Protein AF-T2JD90-F1 (afdb_monomer_lite)

Foldseek 3Di:
DDDPPPCPPPDDDPPVQVCCQVPVPDDPVDGSLVVLLVVLVVVVVVDDPVVLVVVLVPDDPSVNVSNVVD

Sequence (70 aa):
MIERKVNIRRNPPSTFLKRIEQEGGVPRETDGVKVIKAVFSATKEKLSDAMRKEIEAVLPDDIKEIWKTA

Radius of gyration: 13.18 Å; chains: 1; bounding box: 29×29×31 Å

Secondary structure (DSSP, 8-state):
--------TTSPPPHHHHHHHHHS---TTS-HHHHHHHHHHHHHTTS-HHHHHHHHHHS-HHHHHHHHT-

Organism: NCBI:txid555881

pLDDT: mean 86.08, std 18.66, range [35.91, 98.31]

Structure (mmCIF, N/CA/C/O backbone):
data_AF-T2JD90-F1
#
_entry.id   AF-T2JD90-F1
#
loop_
_atom_site.group_PDB
_atom_site.id
_atom_site.type_symbol
_atom_site.label_atom_id
_atom_site.label_alt_id
_atom_site.label_comp_id
_atom_site.label_asym_id
_atom_site.label_entity_id
_atom_site.label_seq_id
_atom_site.pdbx_PDB_ins_code
_atom_site.Cartn_x
_atom_site.Cartn_y
_atom_site.Cartn_z
_atom_site.occupancy
_atom_site.B_iso_or_equiv
_atom_site.auth_seq_id
_at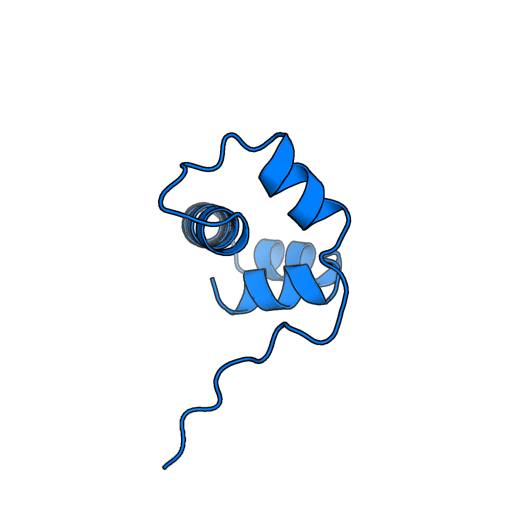om_site.auth_comp_id
_atom_site.auth_asym_id
_atom_site.auth_atom_id
_atom_site.pdbx_PDB_model_num
ATOM 1 N N . MET A 1 1 ? 16.567 -16.262 14.128 1.00 35.97 1 MET A N 1
ATOM 2 C CA . MET A 1 1 ? 15.314 -15.499 13.946 1.00 35.97 1 MET A CA 1
ATOM 3 C C . MET A 1 1 ? 15.268 -15.092 12.480 1.00 35.97 1 MET A C 1
ATOM 5 O O . MET A 1 1 ? 16.134 -14.341 12.063 1.00 35.97 1 MET A O 1
ATOM 9 N N . ILE A 1 2 ? 14.418 -15.721 11.662 1.00 35.91 2 ILE A N 1
ATOM 10 C CA . ILE A 1 2 ? 14.422 -15.531 10.200 1.00 35.91 2 ILE A CA 1
ATOM 11 C C . ILE A 1 2 ? 13.306 -14.545 9.857 1.00 35.91 2 ILE A C 1
ATOM 13 O O . ILE A 1 2 ? 12.134 -14.845 10.083 1.00 35.91 2 ILE A O 1
ATOM 17 N N . GLU A 1 3 ? 13.671 -13.376 9.335 1.00 43.41 3 GLU A N 1
ATOM 18 C CA . GLU A 1 3 ? 12.718 -12.408 8.795 1.00 43.41 3 GLU A CA 1
ATOM 19 C C . GLU A 1 3 ? 11.971 -13.033 7.611 1.00 43.41 3 GLU A C 1
ATOM 21 O O . GLU A 1 3 ? 12.561 -13.402 6.591 1.00 43.41 3 GLU A O 1
ATOM 26 N N . ARG A 1 4 ? 10.650 -13.186 7.747 1.00 42.91 4 ARG A N 1
ATOM 27 C CA . ARG A 1 4 ? 9.793 -13.616 6.642 1.00 42.91 4 ARG A CA 1
ATOM 28 C C . ARG A 1 4 ? 9.729 -12.480 5.624 1.00 42.91 4 ARG A C 1
ATOM 30 O O . ARG A 1 4 ? 8.946 -11.550 5.779 1.00 42.91 4 ARG A O 1
ATOM 37 N N . LYS A 1 5 ? 10.535 -12.570 4.563 1.00 46.91 5 LYS A N 1
ATOM 38 C CA . LYS A 1 5 ? 10.323 -11.777 3.348 1.00 46.91 5 LYS A CA 1
ATOM 39 C C . LYS A 1 5 ? 8.926 -12.106 2.828 1.00 46.91 5 LYS A C 1
ATOM 41 O O . LYS A 1 5 ? 8.671 -13.249 2.450 1.00 46.91 5 LYS A O 1
ATOM 46 N N . VAL A 1 6 ? 8.026 -11.126 2.859 1.00 50.31 6 VAL A N 1
ATOM 47 C CA . VAL A 1 6 ? 6.690 -11.226 2.264 1.00 50.31 6 VAL A CA 1
ATOM 48 C C . VAL A 1 6 ? 6.869 -11.639 0.804 1.00 50.31 6 VAL A C 1
ATOM 50 O O . VAL A 1 6 ? 7.394 -10.887 -0.017 1.00 50.31 6 VAL A O 1
ATOM 53 N N . ASN A 1 7 ? 6.530 -12.889 0.496 1.00 44.22 7 ASN A N 1
ATOM 54 C CA . ASN A 1 7 ? 6.718 -13.461 -0.828 1.00 44.22 7 ASN A CA 1
ATOM 55 C C . ASN A 1 7 ? 5.478 -13.170 -1.676 1.00 44.22 7 ASN A C 1
ATOM 57 O O . ASN A 1 7 ? 4.626 -14.033 -1.865 1.00 44.22 7 ASN A O 1
ATOM 61 N N . ILE A 1 8 ? 5.405 -11.949 -2.205 1.00 53.31 8 ILE A N 1
ATOM 62 C CA . ILE A 1 8 ? 4.319 -11.452 -3.072 1.00 53.31 8 ILE A CA 1
ATOM 63 C C . ILE A 1 8 ? 4.273 -12.153 -4.452 1.00 53.31 8 ILE A C 1
ATOM 65 O O . ILE A 1 8 ? 3.478 -11.801 -5.314 1.00 53.31 8 ILE A O 1
ATOM 69 N N . ARG A 1 9 ? 5.113 -13.173 -4.694 1.00 51.34 9 ARG A N 1
ATOM 70 C CA . ARG A 1 9 ? 5.303 -13.825 -6.004 1.00 51.34 9 ARG A CA 1
ATOM 71 C C . ARG A 1 9 ? 4.341 -14.982 -6.324 1.00 51.34 9 ARG A C 1
ATOM 73 O O . ARG A 1 9 ? 4.678 -15.813 -7.163 1.00 51.34 9 ARG A O 1
ATOM 80 N N . AR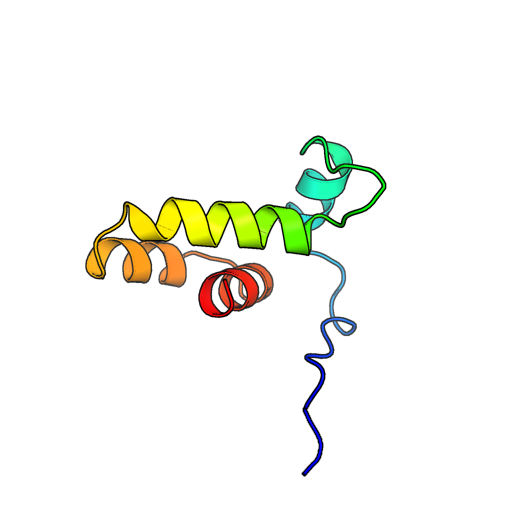G A 1 10 ? 3.178 -15.098 -5.670 1.00 50.31 10 ARG A N 1
ATOM 81 C CA . ARG A 1 10 ? 2.222 -16.197 -5.950 1.00 50.31 10 ARG A CA 1
ATOM 82 C C . ARG A 1 10 ? 0.945 -15.810 -6.691 1.00 50.31 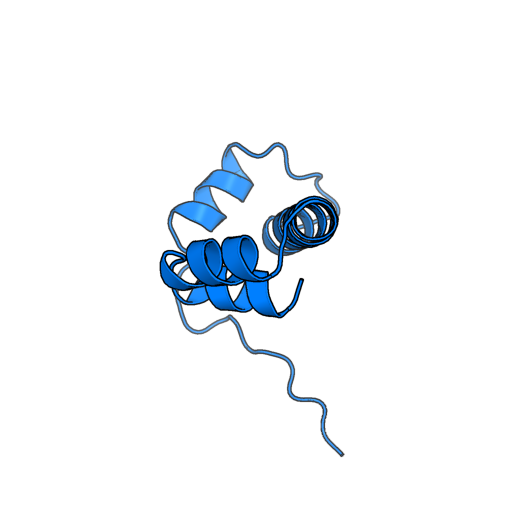10 ARG A C 1
ATOM 84 O O . ARG A 1 10 ? 0.243 -16.720 -7.110 1.00 50.31 10 ARG A O 1
ATOM 91 N N . ASN A 1 11 ? 0.687 -14.526 -6.934 1.00 50.88 11 ASN A N 1
ATOM 92 C CA . ASN A 1 11 ? -0.416 -14.092 -7.793 1.00 50.88 11 ASN A CA 1
ATOM 93 C C . ASN A 1 11 ? 0.088 -13.144 -8.888 1.00 50.88 11 ASN A C 1
ATOM 95 O O . ASN A 1 11 ? 1.004 -12.359 -8.630 1.00 50.88 11 ASN A O 1
ATOM 99 N N . PRO A 1 12 ? -0.479 -13.199 -10.108 1.00 55.94 12 PRO A N 1
ATOM 100 C CA . PRO A 1 12 ? -0.230 -12.163 -11.099 1.00 55.94 12 PRO A CA 1
ATOM 101 C C . PRO A 1 12 ? -0.619 -10.802 -10.498 1.00 55.94 12 PRO A C 1
ATOM 103 O O . PRO A 1 12 ? -1.624 -10.732 -9.786 1.00 55.94 12 PRO A O 1
ATOM 106 N N . PRO A 1 13 ? 0.150 -9.728 -10.766 1.00 62.62 13 PRO A N 1
ATOM 107 C CA . PRO A 1 13 ? -0.174 -8.407 -10.247 1.00 62.62 13 PRO A CA 1
ATOM 108 C C . PRO A 1 13 ? -1.597 -8.049 -10.666 1.00 62.62 13 PRO A C 1
ATOM 110 O O . PRO A 1 13 ? -1.964 -8.249 -11.834 1.00 62.62 13 PRO A O 1
ATOM 113 N N . SER A 1 14 ? -2.400 -7.559 -9.718 1.00 80.50 14 SER A N 1
ATOM 114 C CA . SER A 1 14 ? -3.760 -7.123 -10.017 1.00 80.50 14 SER A CA 1
ATOM 115 C C . SER A 1 14 ? -3.761 -6.105 -11.154 1.00 80.50 14 SER A C 1
ATOM 117 O O . SER A 1 14 ? -2.775 -5.407 -11.415 1.00 80.50 14 SER A O 1
ATOM 119 N N . THR A 1 15 ? -4.900 -5.991 -11.837 1.00 90.00 15 THR A N 1
ATOM 120 C CA . THR A 1 15 ? -5.114 -4.959 -12.861 1.00 90.00 15 THR A CA 1
ATOM 121 C C . THR A 1 15 ? -4.763 -3.564 -12.334 1.00 90.00 15 THR A C 1
ATOM 123 O O . THR A 1 15 ? -4.269 -2.740 -13.096 1.00 90.00 15 THR A O 1
ATOM 126 N N . PHE A 1 16 ? -4.942 -3.324 -11.031 1.00 90.75 16 PHE A N 1
ATOM 127 C CA . PHE A 1 16 ? -4.517 -2.096 -10.371 1.00 90.75 16 PHE A CA 1
ATOM 128 C C . PHE A 1 16 ? -3.000 -1.883 -10.460 1.00 90.75 16 PHE A C 1
ATOM 130 O O . PHE A 1 16 ? -2.568 -0.876 -11.011 1.00 90.75 16 PHE A O 1
ATOM 137 N N . LEU A 1 17 ? -2.186 -2.842 -10.001 1.00 90.56 17 LEU A N 1
ATOM 138 C CA . LEU A 1 17 ? -0.723 -2.728 -10.062 1.00 90.56 17 LEU A CA 1
ATOM 139 C C . LEU A 1 17 ? -0.219 -2.581 -11.498 1.00 90.56 17 LEU A C 1
ATOM 141 O O . LEU A 1 17 ? 0.636 -1.744 -11.760 1.00 90.56 17 LEU A O 1
ATOM 145 N N . LYS A 1 18 ? -0.793 -3.333 -12.445 1.00 92.31 18 LYS A N 1
ATOM 146 C CA . LYS A 1 18 ? -0.437 -3.200 -13.866 1.00 92.31 18 LYS A CA 1
ATOM 147 C C . LYS A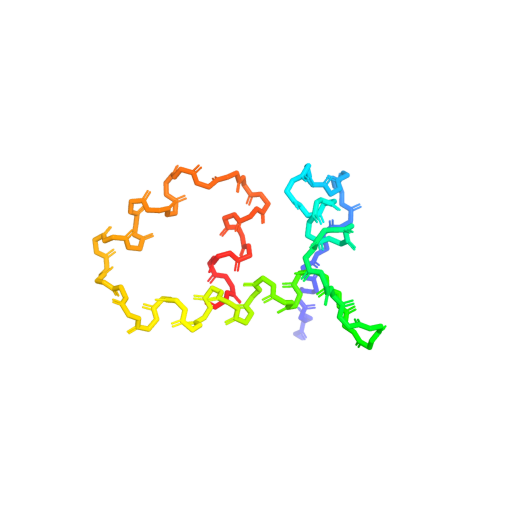 1 18 ? -0.694 -1.789 -14.393 1.00 92.31 18 LYS A C 1
ATOM 149 O O . LYS A 1 18 ? 0.160 -1.245 -15.083 1.00 92.31 18 LYS A O 1
ATOM 154 N N . ARG A 1 19 ? -1.837 -1.191 -14.045 1.00 93.69 19 ARG A N 1
ATOM 155 C CA . ARG A 1 19 ? -2.159 0.189 -14.429 1.00 93.69 19 ARG A CA 1
ATOM 156 C C . ARG A 1 19 ? -1.235 1.195 -13.765 1.00 93.69 19 ARG A C 1
ATOM 158 O O . ARG A 1 19 ? -0.823 2.131 -14.425 1.00 93.69 19 ARG A O 1
ATOM 165 N N . ILE A 1 20 ? -0.846 0.995 -12.509 1.00 94.19 20 ILE A N 1
ATOM 166 C CA . ILE A 1 20 ? 0.131 1.884 -11.867 1.00 94.19 20 ILE A CA 1
ATOM 167 C C . ILE A 1 20 ? 1.474 1.843 -12.603 1.00 94.19 20 ILE A C 1
ATOM 169 O O . ILE A 1 20 ? 2.009 2.899 -12.916 1.00 94.19 20 ILE A O 1
ATOM 173 N N . GLU A 1 21 ? 1.973 0.660 -12.962 1.00 93.31 21 GLU A N 1
ATOM 174 C CA . GLU A 1 21 ? 3.223 0.533 -13.728 1.00 93.31 21 GLU A CA 1
ATOM 175 C C . GLU A 1 21 ? 3.134 1.154 -15.135 1.00 93.31 21 GLU A C 1
ATOM 177 O O . GLU A 1 21 ? 4.120 1.676 -15.648 1.00 93.31 21 GLU A O 1
ATOM 182 N N . GLN A 1 22 ? 1.961 1.108 -15.775 1.00 93.62 22 GLN A N 1
ATOM 183 C CA . GLN A 1 22 ? 1.771 1.578 -17.155 1.00 93.62 22 GLN A CA 1
ATOM 184 C C . GLN A 1 22 ? 1.370 3.056 -17.260 1.00 93.62 22 GLN A C 1
ATOM 186 O O . GLN A 1 22 ? 1.764 3.739 -18.201 1.00 93.62 22 GLN A O 1
ATOM 191 N N . GLU A 1 23 ? 0.569 3.540 -16.315 1.00 95.62 23 GLU A N 1
ATOM 192 C CA . GLU A 1 23 ? -0.146 4.820 -16.379 1.00 95.62 23 GLU A CA 1
ATOM 193 C C . GLU A 1 23 ? 0.259 5.762 -15.229 1.00 95.62 23 GLU A C 1
ATOM 195 O O . GLU A 1 23 ? 0.047 6.967 -15.316 1.00 95.62 23 GLU A O 1
ATOM 200 N N . GLY A 1 24 ? 0.859 5.243 -14.150 1.00 90.50 24 GLY A N 1
ATOM 201 C CA . GLY A 1 24 ? 1.130 5.988 -12.913 1.00 90.50 24 GLY A CA 1
ATOM 202 C C . GLY A 1 24 ? 2.401 6.839 -12.914 1.00 90.50 24 GLY A C 1
ATOM 203 O O . GLY A 1 24 ? 2.719 7.439 -11.891 1.00 90.50 24 GLY A O 1
ATOM 204 N N . GLY A 1 25 ? 3.146 6.882 -14.024 1.00 92.31 25 GLY A N 1
ATOM 205 C CA . GLY A 1 25 ? 4.383 7.664 -14.124 1.00 92.31 25 GLY A CA 1
ATOM 206 C C . GLY A 1 25 ? 5.481 7.194 -13.164 1.00 92.31 25 GLY A C 1
ATOM 207 O O . GLY A 1 25 ? 6.217 8.018 -12.624 1.00 92.31 25 GLY A O 1
ATOM 208 N N . VAL A 1 26 ? 5.567 5.882 -12.920 1.00 94.56 26 VAL A N 1
ATOM 209 C CA . VAL A 1 26 ? 6.529 5.276 -11.988 1.00 94.56 26 VAL A CA 1
ATOM 210 C C . VAL A 1 26 ? 7.968 5.580 -12.445 1.00 94.56 26 VAL A C 1
ATOM 212 O O . VAL A 1 26 ? 8.333 5.233 -13.572 1.00 94.56 26 VAL A O 1
ATOM 215 N N . PRO A 1 27 ? 8.802 6.231 -11.606 1.00 93.50 27 PRO A N 1
ATOM 216 C CA . PRO A 1 27 ? 10.212 6.461 -11.920 1.00 93.50 27 PRO A CA 1
ATOM 217 C C . PRO A 1 27 ? 10.966 5.152 -12.169 1.00 93.50 27 PRO A C 1
ATOM 219 O O . PRO A 1 27 ? 10.684 4.141 -11.530 1.00 93.50 27 PRO A O 1
ATOM 222 N N . ARG A 1 28 ? 11.975 5.174 -13.047 1.00 91.12 28 ARG A N 1
ATOM 223 C CA . ARG A 1 28 ? 12.730 3.966 -13.437 1.00 91.12 28 ARG A CA 1
ATOM 224 C C . ARG A 1 28 ? 13.447 3.290 -12.266 1.00 91.12 28 ARG A C 1
ATOM 226 O O . ARG A 1 28 ? 13.738 2.101 -12.328 1.00 91.12 28 ARG A O 1
ATOM 233 N N . GLU A 1 29 ? 13.753 4.047 -11.220 1.00 95.31 29 GLU A N 1
ATOM 234 C CA . GLU A 1 29 ? 14.502 3.614 -10.041 1.00 95.31 29 GLU A CA 1
ATOM 235 C C . GLU A 1 29 ? 13.601 2.996 -8.954 1.00 95.31 29 GLU A C 1
ATOM 237 O O . GLU A 1 29 ? 14.094 2.530 -7.922 1.00 95.31 29 GLU A O 1
ATOM 242 N N . THR A 1 30 ? 12.281 2.984 -9.160 1.00 94.19 30 THR A N 1
ATOM 243 C CA . THR A 1 30 ? 11.300 2.421 -8.228 1.00 94.19 30 THR A CA 1
ATOM 244 C C . THR A 1 30 ? 10.302 1.512 -8.947 1.00 94.19 30 THR A C 1
ATOM 246 O O . THR A 1 30 ? 10.342 1.348 -10.159 1.00 94.19 30 THR A O 1
ATOM 249 N N . ASP A 1 31 ? 9.430 0.876 -8.172 1.00 93.31 31 ASP A N 1
ATOM 250 C CA . ASP A 1 31 ? 8.325 0.056 -8.659 1.00 93.31 31 ASP A CA 1
ATOM 251 C C . ASP A 1 31 ? 6.984 0.627 -8.173 1.00 93.31 31 ASP A C 1
ATOM 253 O O . ASP A 1 31 ? 6.924 1.435 -7.233 1.00 93.31 31 ASP A O 1
ATOM 257 N N . GLY A 1 32 ? 5.898 0.204 -8.815 1.00 93.44 32 GLY A N 1
ATOM 258 C CA . GLY A 1 32 ? 4.544 0.642 -8.509 1.00 93.44 32 GLY A CA 1
ATOM 259 C C . GLY A 1 32 ? 4.137 0.330 -7.072 1.00 93.44 32 GLY A C 1
ATOM 260 O O . GLY A 1 32 ? 3.461 1.142 -6.444 1.00 93.44 32 GLY A O 1
ATOM 261 N N . VAL A 1 33 ? 4.605 -0.784 -6.494 1.00 93.88 33 VAL A N 1
ATOM 262 C CA . VAL A 1 33 ? 4.310 -1.138 -5.095 1.00 93.88 33 VAL A CA 1
ATOM 263 C C . VAL A 1 33 ? 4.882 -0.091 -4.140 1.00 93.88 33 VAL A C 1
ATOM 265 O O . VAL A 1 33 ? 4.165 0.379 -3.257 1.00 93.88 33 VAL A O 1
ATOM 268 N N . LYS A 1 34 ? 6.143 0.318 -4.313 1.00 95.00 34 LYS A N 1
ATOM 269 C CA . LYS A 1 34 ? 6.766 1.376 -3.500 1.00 95.00 34 LYS A CA 1
ATOM 270 C C . LYS A 1 34 ? 6.061 2.720 -3.662 1.00 95.00 34 LYS A C 1
ATOM 272 O O . LYS A 1 34 ? 5.843 3.402 -2.663 1.00 95.00 34 LYS A O 1
ATOM 277 N N . VAL A 1 35 ? 5.677 3.082 -4.888 1.00 95.38 35 VAL A N 1
ATOM 278 C CA . VAL A 1 35 ? 4.939 4.329 -5.156 1.00 95.38 35 VAL A CA 1
ATOM 279 C C . VAL A 1 35 ? 3.590 4.325 -4.439 1.00 95.38 35 VAL A C 1
ATOM 281 O O . VAL A 1 35 ? 3.282 5.260 -3.702 1.00 95.38 35 VAL A O 1
ATOM 284 N N . ILE A 1 36 ? 2.809 3.251 -4.583 1.00 95.31 36 ILE A N 1
ATOM 285 C CA . ILE A 1 36 ? 1.504 3.113 -3.923 1.00 95.31 36 ILE A CA 1
ATOM 286 C C . ILE A 1 36 ? 1.658 3.156 -2.407 1.00 95.31 36 ILE A C 1
ATOM 288 O O . ILE A 1 36 ? 0.870 3.828 -1.749 1.00 95.31 36 ILE A O 1
ATOM 292 N N . LYS A 1 37 ? 2.677 2.488 -1.845 1.00 96.38 37 LYS A N 1
ATOM 293 C CA . LYS A 1 37 ? 2.955 2.562 -0.405 1.00 96.38 37 LYS A CA 1
ATOM 294 C C . LYS A 1 37 ? 3.156 4.001 0.048 1.00 96.38 37 LYS A C 1
ATOM 296 O O . LYS A 1 37 ? 2.471 4.421 0.967 1.00 96.38 37 LYS A O 1
ATOM 301 N N . ALA A 1 38 ? 4.009 4.768 -0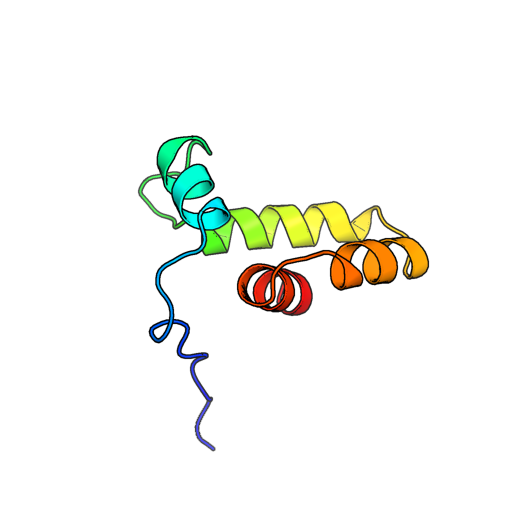.630 1.00 96.25 38 ALA A N 1
ATOM 302 C CA . ALA A 1 38 ? 4.248 6.165 -0.275 1.00 96.25 38 ALA A CA 1
ATOM 303 C C . ALA A 1 38 ? 2.960 7.009 -0.326 1.00 96.25 38 ALA A C 1
ATOM 305 O O . ALA A 1 38 ? 2.680 7.774 0.598 1.00 96.25 38 ALA A O 1
ATOM 306 N N . VAL A 1 39 ? 2.143 6.830 -1.370 1.00 96.00 39 VAL A N 1
ATOM 307 C CA . VAL A 1 39 ? 0.846 7.514 -1.501 1.00 96.00 39 VAL A CA 1
ATOM 308 C C . VAL A 1 39 ? -0.110 7.102 -0.381 1.00 96.00 39 VAL A C 1
ATOM 310 O O . VAL A 1 39 ? -0.757 7.963 0.213 1.00 96.00 39 VAL A O 1
ATOM 313 N N . PHE A 1 40 ? -0.195 5.812 -0.055 1.00 97.31 40 PHE A N 1
ATOM 314 C CA . PHE A 1 40 ? -1.025 5.311 1.038 1.00 97.31 40 PHE A CA 1
ATOM 315 C C . PHE A 1 40 ? -0.583 5.861 2.392 1.00 97.31 40 PHE A C 1
ATOM 317 O O . PHE A 1 40 ? -1.443 6.343 3.126 1.00 97.31 40 PHE A O 1
ATOM 324 N N . SER A 1 41 ? 0.715 5.860 2.710 1.00 97.75 41 SER A N 1
ATOM 325 C CA . SER A 1 41 ? 1.239 6.431 3.957 1.00 97.75 41 SER A CA 1
ATOM 326 C C . SER A 1 41 ? 0.848 7.908 4.085 1.00 97.75 41 SER A C 1
ATOM 328 O O . SER A 1 41 ? 0.213 8.295 5.065 1.00 97.75 41 SER A O 1
ATOM 330 N N . ALA A 1 42 ? 1.117 8.712 3.049 1.00 97.94 42 ALA A N 1
ATOM 331 C CA . ALA A 1 42 ? 0.787 10.139 3.034 1.00 97.94 42 ALA A CA 1
ATOM 332 C C . ALA A 1 42 ? -0.728 10.402 3.105 1.00 97.94 42 ALA A C 1
ATOM 334 O O . ALA A 1 42 ? -1.180 11.319 3.790 1.00 97.94 42 ALA A O 1
ATOM 335 N N . THR A 1 43 ? -1.534 9.587 2.418 1.00 97.38 43 THR A N 1
ATOM 336 C CA . THR A 1 43 ? -2.998 9.712 2.431 1.00 97.38 43 THR A CA 1
ATOM 337 C C . THR A 1 43 ? -3.551 9.385 3.809 1.00 97.38 43 THR A C 1
ATOM 339 O O . THR A 1 43 ? -4.359 10.137 4.349 1.00 97.38 43 THR A O 1
ATOM 342 N N . LYS A 1 44 ? -3.096 8.279 4.406 1.00 97.50 44 LYS A N 1
ATOM 343 C CA . LYS A 1 44 ? -3.534 7.830 5.725 1.00 97.50 44 LYS A CA 1
ATOM 344 C C . LYS A 1 44 ? -3.366 8.916 6.773 1.00 97.50 44 LYS A C 1
ATOM 346 O O . LYS A 1 44 ? -4.302 9.116 7.532 1.00 97.50 44 LYS A O 1
ATOM 351 N N . GLU A 1 45 ? -2.256 9.654 6.785 1.00 97.19 45 GLU A N 1
ATOM 352 C CA . GLU A 1 45 ? -2.033 10.773 7.719 1.00 97.19 45 GLU A CA 1
ATOM 353 C C . GLU A 1 45 ? -3.165 11.814 7.736 1.00 97.19 45 GLU A C 1
ATOM 355 O O . GLU A 1 45 ? -3.324 12.528 8.724 1.00 97.19 45 GLU A O 1
ATOM 360 N N . LYS A 1 46 ? -3.965 11.902 6.668 1.00 97.69 46 LYS A N 1
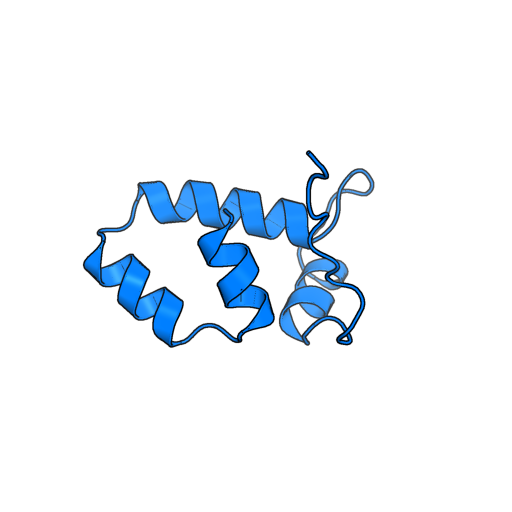ATOM 361 C CA . LYS A 1 46 ? -5.097 12.831 6.545 1.00 97.69 46 LYS A CA 1
ATOM 362 C C . LYS A 1 46 ? -6.456 12.206 6.868 1.00 97.69 46 LYS A C 1
ATOM 364 O O . LYS A 1 46 ? -7.456 12.918 6.877 1.00 97.69 46 LYS A O 1
ATOM 369 N N . LEU A 1 47 ? -6.515 10.900 7.124 1.00 97.81 47 LEU A N 1
ATOM 370 C CA . LEU A 1 47 ? -7.757 10.161 7.336 1.00 97.81 47 LEU A CA 1
ATOM 371 C C . LEU A 1 47 ? -7.956 9.776 8.801 1.00 97.81 47 LEU A C 1
ATOM 373 O O . LEU A 1 47 ? -7.022 9.340 9.483 1.00 97.81 47 LEU A O 1
ATOM 377 N N . SER A 1 48 ? -9.213 9.855 9.241 1.00 98.31 48 SER A N 1
ATOM 378 C CA . SER A 1 48 ? -9.665 9.284 10.509 1.00 98.31 48 SER A CA 1
ATOM 379 C C . SER A 1 48 ? -9.603 7.755 10.486 1.00 98.31 48 SER A C 1
ATOM 381 O O . SER A 1 48 ? -9.647 7.129 9.424 1.00 98.31 48 SER A O 1
ATOM 383 N N . ASP A 1 49 ? -9.560 7.131 11.662 1.00 97.69 49 ASP A N 1
ATOM 384 C CA . ASP A 1 49 ? -9.503 5.669 11.772 1.00 97.69 49 ASP A CA 1
ATOM 385 C C . ASP A 1 49 ? -10.738 4.973 11.186 1.00 97.69 49 ASP A C 1
ATOM 387 O O . ASP A 1 49 ? -10.620 3.891 10.611 1.00 97.69 49 ASP A O 1
ATOM 391 N N . ALA A 1 50 ? -11.917 5.597 11.293 1.00 98.12 50 ALA A N 1
ATOM 392 C CA . ALA A 1 50 ? -13.147 5.080 10.696 1.00 98.12 50 ALA A CA 1
ATOM 393 C C . ALA A 1 50 ? -13.027 5.007 9.166 1.00 98.12 50 ALA A C 1
ATOM 395 O O . ALA A 1 50 ? -13.219 3.942 8.583 1.00 98.12 50 ALA A O 1
ATOM 396 N N . MET A 1 51 ? -12.581 6.098 8.536 1.00 98.19 51 MET A N 1
ATOM 397 C CA . MET A 1 51 ? -12.390 6.159 7.086 1.00 98.19 51 MET A CA 1
ATOM 398 C C . MET A 1 51 ? -11.310 5.175 6.614 1.00 98.19 51 MET A C 1
ATOM 400 O O . MET A 1 51 ? -11.463 4.521 5.585 1.00 98.19 51 MET A O 1
ATOM 404 N N . ARG A 1 52 ? -10.226 5.001 7.386 1.00 98.25 52 ARG A N 1
ATOM 405 C CA . ARG A 1 52 ? -9.189 4.005 7.064 1.00 98.25 52 ARG A CA 1
ATOM 406 C C . ARG A 1 52 ? -9.744 2.580 7.041 1.00 98.25 52 ARG A C 1
ATOM 408 O O . ARG A 1 52 ? -9.358 1.811 6.165 1.00 98.25 52 ARG A O 1
ATOM 415 N N . LYS A 1 53 ? -10.631 2.234 7.981 1.00 97.62 53 LYS A N 1
ATOM 416 C CA . LYS A 1 53 ? -11.281 0.914 8.046 1.00 97.62 53 LYS A CA 1
ATOM 417 C C . LYS A 1 53 ? -12.282 0.708 6.912 1.00 97.62 53 LYS A C 1
ATOM 419 O O . LYS A 1 53 ? -12.315 -0.377 6.340 1.00 97.62 53 LYS A O 1
ATOM 424 N N . GLU A 1 54 ? -13.063 1.732 6.573 1.00 98.12 54 GLU A N 1
ATOM 425 C CA . GLU A 1 54 ? -14.007 1.683 5.449 1.00 98.12 54 GLU A CA 1
ATOM 426 C C . GLU A 1 54 ? -13.284 1.454 4.119 1.00 98.12 54 GLU A C 1
ATOM 428 O O . GLU A 1 54 ? -13.656 0.557 3.362 1.00 98.12 54 GLU A O 1
ATOM 433 N N . ILE A 1 55 ? -12.198 2.194 3.870 1.00 96.94 55 ILE A N 1
ATOM 434 C CA . ILE A 1 55 ? -11.354 1.996 2.686 1.00 96.94 55 ILE A CA 1
ATOM 435 C C . ILE A 1 55 ? -10.744 0.592 2.694 1.00 96.94 55 ILE A C 1
ATOM 437 O O . ILE A 1 55 ? -10.838 -0.122 1.700 1.00 96.94 55 ILE A O 1
ATOM 441 N N . GLU A 1 56 ? -10.149 0.159 3.811 1.00 97.06 56 GLU A N 1
ATOM 442 C CA . GLU A 1 56 ? -9.540 -1.171 3.909 1.00 97.06 56 GLU A CA 1
ATOM 443 C C . GLU A 1 56 ? -10.532 -2.298 3.575 1.00 97.06 56 GLU A C 1
ATOM 445 O O . GLU A 1 56 ? -10.149 -3.275 2.929 1.00 97.06 56 GLU A O 1
ATOM 450 N N . ALA A 1 57 ? -11.800 -2.161 3.974 1.00 96.88 57 ALA A N 1
ATOM 451 C CA . ALA A 1 57 ? -12.836 -3.164 3.747 1.00 96.88 57 ALA A CA 1
ATOM 452 C C . ALA A 1 57 ? -13.168 -3.380 2.260 1.00 96.88 57 ALA A C 1
ATOM 454 O O . ALA A 1 57 ? -13.566 -4.485 1.889 1.00 96.88 57 ALA A O 1
ATOM 455 N N . VAL A 1 58 ? -12.979 -2.362 1.412 1.00 96.00 58 VAL A N 1
ATOM 456 C CA . VAL A 1 58 ? -13.302 -2.421 -0.026 1.00 96.00 58 VAL A CA 1
ATOM 457 C C . VAL A 1 58 ? -12.090 -2.692 -0.922 1.00 96.00 58 VAL A C 1
ATOM 459 O O . VAL A 1 58 ? -12.253 -2.914 -2.122 1.00 96.00 58 VAL A O 1
ATOM 462 N N . LEU A 1 59 ? -10.870 -2.693 -0.371 1.00 94.25 59 LEU A N 1
ATOM 463 C CA . LEU A 1 59 ? -9.663 -2.974 -1.148 1.00 94.25 59 LEU A CA 1
ATOM 464 C C . LEU A 1 59 ? -9.567 -4.465 -1.535 1.00 94.25 59 LEU A C 1
ATOM 466 O O . LEU A 1 59 ? -9.816 -5.335 -0.692 1.00 94.25 59 LEU A O 1
ATOM 470 N N . PRO A 1 60 ? -9.128 -4.782 -2.770 1.00 91.56 60 PRO A N 1
ATOM 471 C CA . PRO A 1 60 ? -8.711 -6.134 -3.143 1.00 91.56 60 PRO A CA 1
ATOM 472 C C . PRO A 1 60 ? -7.606 -6.651 -2.218 1.00 91.56 60 PRO A C 1
ATOM 474 O O . PRO A 1 60 ? -6.827 -5.856 -1.699 1.00 91.56 60 PRO A O 1
ATOM 477 N N . ASP A 1 61 ? -7.508 -7.964 -2.013 1.00 91.62 61 ASP A N 1
ATOM 478 C CA . ASP A 1 61 ? -6.640 -8.528 -0.968 1.00 91.62 61 ASP A CA 1
ATOM 479 C C . ASP A 1 61 ? -5.154 -8.171 -1.116 1.00 91.62 61 ASP A C 1
ATOM 481 O O . ASP A 1 61 ? -4.504 -7.848 -0.121 1.00 91.62 61 ASP A O 1
ATOM 485 N N . ASP A 1 62 ? -4.628 -8.146 -2.341 1.00 89.12 62 ASP A N 1
ATOM 486 C CA . ASP A 1 62 ? -3.244 -7.750 -2.614 1.00 89.12 62 ASP A CA 1
ATOM 487 C C . ASP A 1 62 ? -3.000 -6.260 -2.317 1.00 89.12 62 ASP A C 1
ATOM 489 O O . ASP A 1 62 ? -2.001 -5.894 -1.698 1.00 89.12 62 ASP A O 1
ATOM 493 N N . ILE A 1 63 ? -3.944 -5.389 -2.678 1.00 94.00 63 ILE A N 1
ATOM 494 C CA . ILE A 1 63 ? -3.860 -3.950 -2.389 1.00 94.00 63 ILE A CA 1
ATOM 495 C C . ILE A 1 63 ? -4.103 -3.663 -0.905 1.00 94.00 63 ILE A C 1
ATOM 497 O O . ILE A 1 63 ? -3.482 -2.767 -0.338 1.00 94.00 63 ILE A O 1
ATOM 501 N N . LYS A 1 64 ? -4.960 -4.443 -0.248 1.00 95.38 64 LYS A N 1
ATOM 502 C CA . LYS A 1 64 ? -5.241 -4.366 1.188 1.00 95.38 64 LYS A CA 1
ATOM 503 C C . LYS A 1 64 ? -4.006 -4.716 2.011 1.00 95.38 64 LYS A C 1
ATOM 505 O O . LYS A 1 64 ? -3.754 -4.076 3.028 1.00 95.38 64 LYS A O 1
ATOM 510 N N . GLU A 1 65 ? -3.204 -5.687 1.576 1.00 94.56 65 GLU A N 1
ATOM 511 C CA . GLU A 1 65 ? -1.913 -5.987 2.204 1.00 94.56 65 GLU A CA 1
ATOM 512 C C . GLU A 1 65 ? -0.930 -4.812 2.064 1.00 94.56 65 GLU A C 1
ATOM 514 O O . GLU A 1 65 ? -0.265 -4.428 3.033 1.00 94.56 65 GLU A O 1
ATOM 519 N N . ILE A 1 66 ? -0.887 -4.174 0.889 1.00 95.12 66 ILE A N 1
ATOM 520 C CA . ILE A 1 66 ? -0.083 -2.965 0.671 1.00 95.12 66 ILE A CA 1
ATOM 521 C C . ILE A 1 66 ? -0.584 -1.825 1.563 1.00 95.12 66 ILE A C 1
ATOM 523 O O . ILE A 1 66 ? 0.229 -1.205 2.238 1.00 95.12 66 ILE A O 1
ATOM 527 N N . TRP A 1 67 ? -1.901 -1.602 1.640 1.00 96.75 67 TRP A N 1
ATOM 528 C CA . TRP A 1 67 ? -2.521 -0.633 2.544 1.00 96.75 67 TRP A CA 1
ATOM 529 C C . TRP A 1 67 ? -2.111 -0.896 3.983 1.00 96.75 67 TRP A C 1
ATOM 531 O O . TRP A 1 67 ? -1.581 0.001 4.612 1.00 96.75 67 TRP A O 1
ATOM 541 N N . LYS A 1 68 ? -2.256 -2.110 4.516 1.00 96.00 68 LYS A N 1
ATOM 542 C CA . LYS A 1 68 ? -1.886 -2.433 5.909 1.00 96.00 68 LYS A CA 1
ATOM 543 C C . LYS A 1 68 ? -0.408 -2.214 6.226 1.00 96.00 68 LYS A C 1
ATOM 545 O O . LYS A 1 68 ? -0.086 -1.866 7.356 1.00 96.00 68 LYS A O 1
ATOM 550 N N . THR A 1 69 ? 0.470 -2.432 5.248 1.00 95.19 69 THR A N 1
ATOM 551 C CA . THR A 1 69 ? 1.934 -2.354 5.409 1.00 95.19 69 THR A CA 1
ATOM 552 C C . THR A 1 69 ? 2.549 -1.038 4.919 1.00 95.19 69 THR A C 1
ATOM 554 O O . THR A 1 69 ? 3.777 -0.955 4.811 1.00 95.19 69 THR A O 1
ATOM 557 N N . ALA A 1 70 ? 1.710 -0.055 4.585 1.00 93.19 70 ALA A N 1
ATOM 558 C CA . ALA A 1 70 ? 2.074 1.321 4.251 1.00 93.19 70 ALA A CA 1
ATOM 559 C C . ALA A 1 70 ? 1.898 2.258 5.448 1.00 93.19 70 ALA A C 1
ATOM 561 O O . ALA A 1 70 ? 0.921 2.067 6.215 1.00 93.19 70 ALA A O 1
#

InterPro domains:
  IPR018727 Protein of unknown function DUF2267 [PF10025] (13-65)
  IPR038282 DUF2267 superfamily [G3DSA:1.10.490.110] (3-69)